Protein AF-A0A942H4D5-F1 (afdb_monomer_lite)

Secondary structure (DSSP, 8-state):
-EEEEEE-TT--SEEEEEEE----S-HHHHHHHHHHHHHHS--TT--SS---TT-EEEEE-SS-EEEEEEPSSSEEEE-

Radius of gyration: 11.24 Å; chains: 1; bounding box: 26×29×26 Å

Sequence (79 aa):
MIYVEISLAPNPKPVWKGELPINTDDASQSLDAVFAKFNLDHPPSYPHRSLSVGDEVFLATPQSVGTYRCESFGWSPIQ

Structure (mmCIF, N/CA/C/O backbone):
data_AF-A0A942H4D5-F1
#
_entry.id   AF-A0A942H4D5-F1
#
loop_
_atom_site.group_PDB
_atom_site.id
_atom_site.type_symbol
_atom_site.label_atom_id
_atom_site.label_alt_id
_atom_site.label_comp_id
_atom_site.label_asym_id
_atom_site.label_entity_id
_atom_site.label_seq_id
_atom_site.pdbx_PDB_ins_code
_atom_site.Ca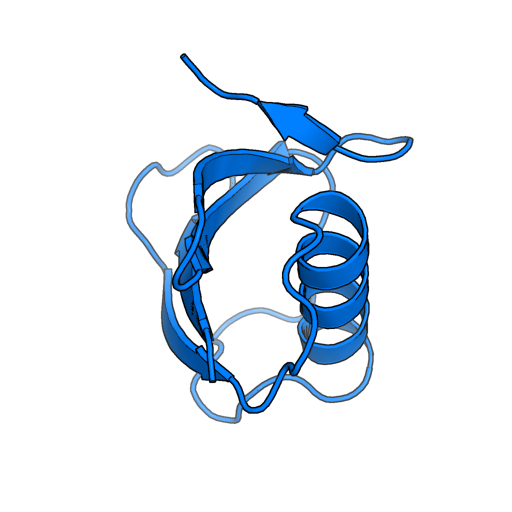rtn_x
_atom_site.Cartn_y
_atom_site.Cartn_z
_atom_site.occupancy
_atom_site.B_iso_or_equiv
_atom_site.auth_seq_id
_atom_site.auth_comp_id
_atom_site.auth_asym_id
_atom_site.auth_atom_id
_atom_site.pdbx_PDB_model_num
ATOM 1 N N . MET A 1 1 ? -11.429 -5.934 7.335 1.00 89.75 1 MET A N 1
ATOM 2 C CA . MET A 1 1 ? -11.315 -5.797 5.865 1.00 89.75 1 MET A CA 1
ATOM 3 C C . MET A 1 1 ? -10.946 -4.362 5.577 1.00 89.75 1 MET A C 1
ATOM 5 O O . MET A 1 1 ? -11.580 -3.472 6.134 1.00 89.75 1 MET A O 1
ATOM 9 N N . ILE A 1 2 ? -9.944 -4.154 4.736 1.00 94.06 2 ILE A N 1
ATOM 10 C CA . ILE A 1 2 ? -9.566 -2.833 4.231 1.00 94.06 2 ILE A CA 1
ATOM 11 C C . ILE A 1 2 ? -9.604 -2.873 2.709 1.00 94.06 2 ILE A C 1
ATOM 13 O O . ILE A 1 2 ? -9.331 -3.922 2.121 1.00 94.06 2 ILE A O 1
ATOM 17 N N . TYR A 1 3 ? -9.934 -1.755 2.077 1.00 96.19 3 TYR A N 1
ATOM 18 C CA . TYR A 1 3 ? -9.869 -1.635 0.626 1.00 96.19 3 TYR A CA 1
ATOM 19 C C . TYR A 1 3 ? -8.528 -1.026 0.219 1.00 96.19 3 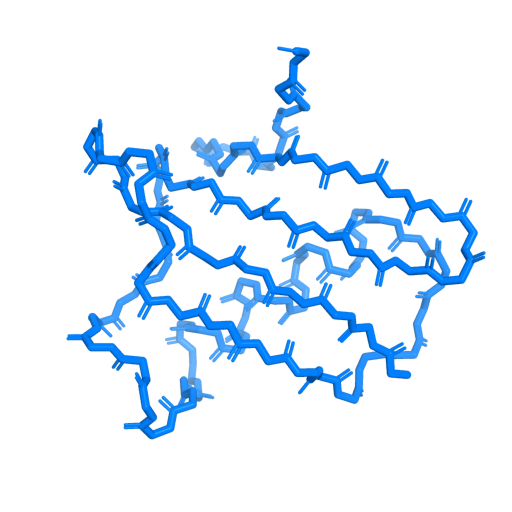TYR A C 1
ATOM 21 O O . TYR A 1 3 ? -8.060 -0.070 0.842 1.00 96.19 3 TYR A O 1
ATOM 29 N N . VAL A 1 4 ? -7.905 -1.603 -0.809 1.00 96.88 4 VAL A N 1
ATOM 30 C CA . VAL A 1 4 ? -6.566 -1.232 -1.267 1.00 96.88 4 VAL A CA 1
ATOM 31 C C . VAL A 1 4 ? -6.554 -1.057 -2.780 1.00 96.88 4 VAL A C 1
ATOM 33 O O . VAL A 1 4 ? -7.096 -1.888 -3.513 1.00 96.88 4 VAL A O 1
ATOM 36 N N . GLU A 1 5 ? -5.882 -0.008 -3.251 1.00 96.62 5 GLU A N 1
ATOM 37 C CA . GLU A 1 5 ? -5.455 0.107 -4.649 1.00 96.62 5 GLU A CA 1
ATOM 38 C C . GLU A 1 5 ? -3.934 0.227 -4.718 1.00 96.62 5 GLU A C 1
ATOM 40 O O . GLU A 1 5 ? -3.332 0.940 -3.919 1.00 96.62 5 GLU A O 1
ATOM 45 N N . ILE A 1 6 ? -3.324 -0.465 -5.680 1.00 95.69 6 ILE A N 1
ATOM 46 C CA . ILE A 1 6 ? -1.884 -0.406 -5.938 1.00 95.69 6 ILE A CA 1
ATOM 47 C C . ILE A 1 6 ? -1.664 0.255 -7.292 1.00 95.69 6 ILE A C 1
ATOM 49 O O . ILE A 1 6 ? -2.122 -0.274 -8.308 1.00 95.69 6 ILE A O 1
ATOM 53 N N . SER A 1 7 ? -0.937 1.367 -7.308 1.00 94.88 7 SER A N 1
ATOM 54 C CA . SER A 1 7 ? -0.440 2.042 -8.510 1.00 94.88 7 SER A CA 1
ATOM 55 C C . SER A 1 7 ? 1.079 1.936 -8.543 1.00 94.88 7 SER A C 1
ATOM 57 O O . SER A 1 7 ? 1.733 2.082 -7.515 1.00 94.88 7 SER A O 1
ATOM 59 N N . LEU A 1 8 ? 1.655 1.674 -9.713 1.00 89.06 8 LEU A N 1
ATOM 60 C CA . LEU A 1 8 ? 3.101 1.484 -9.830 1.00 89.06 8 LEU A CA 1
ATOM 61 C C . LEU A 1 8 ? 3.763 2.700 -10.433 1.00 89.06 8 LEU A C 1
ATOM 63 O O . LEU A 1 8 ? 3.322 3.187 -11.476 1.00 89.06 8 LEU A O 1
ATOM 67 N N . ALA A 1 9 ? 4.859 3.152 -9.833 1.00 81.69 9 ALA A N 1
ATOM 68 C CA . ALA A 1 9 ? 5.585 4.291 -10.370 1.00 81.69 9 ALA A CA 1
ATOM 69 C C . ALA A 1 9 ? 6.129 4.003 -11.785 1.00 81.69 9 ALA A C 1
ATOM 71 O O . ALA A 1 9 ? 6.576 2.890 -12.073 1.00 81.69 9 ALA A O 1
ATOM 72 N N . PRO A 1 10 ? 6.140 5.002 -12.690 1.00 76.88 10 PRO A N 1
ATOM 73 C CA . PRO A 1 10 ? 5.629 6.371 -12.538 1.00 76.88 10 PRO A CA 1
ATOM 74 C C . PRO A 1 10 ? 4.154 6.533 -12.975 1.00 76.88 10 PRO A C 1
ATOM 76 O O . PRO A 1 10 ? 3.720 7.640 -13.289 1.00 76.88 10 PRO A O 1
ATOM 79 N N . ASN A 1 11 ? 3.388 5.447 -13.090 1.00 76.94 11 ASN A N 1
ATOM 80 C CA . ASN A 1 11 ? 2.039 5.456 -13.644 1.00 76.94 11 ASN A CA 1
ATOM 81 C C . ASN A 1 11 ? 0.972 5.610 -12.541 1.00 76.94 11 ASN A C 1
ATOM 83 O O . ASN A 1 11 ? 0.826 4.722 -11.704 1.00 76.94 11 ASN A O 1
ATOM 87 N N . PRO A 1 12 ? 0.146 6.671 -12.575 1.00 68.19 12 PRO A N 1
ATOM 88 C CA . PRO A 1 12 ? -0.865 6.898 -11.543 1.00 68.19 12 PRO A CA 1
ATOM 89 C C . PRO A 1 12 ? -2.061 5.939 -11.634 1.00 68.19 12 PRO A C 1
ATOM 91 O O . PRO A 1 12 ? -2.942 5.972 -10.777 1.00 68.19 12 PRO A O 1
ATOM 94 N N .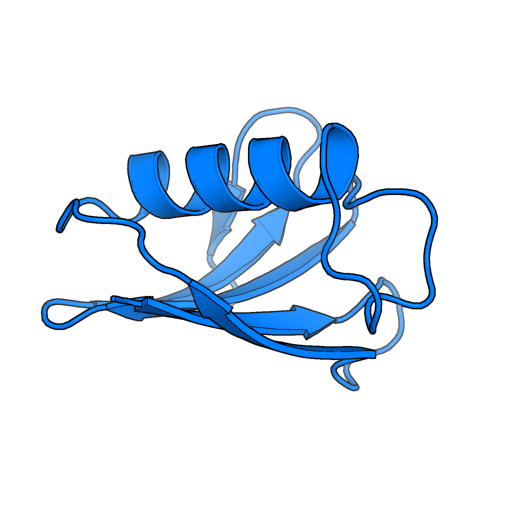 LYS A 1 13 ? -2.156 5.113 -12.688 1.00 88.31 13 LYS A N 1
ATOM 95 C CA . LYS A 1 13 ? -3.268 4.171 -12.824 1.00 88.31 13 LYS A CA 1
ATOM 96 C C . LYS A 1 13 ? -3.063 2.946 -11.927 1.00 88.31 13 LYS A C 1
ATOM 98 O O . LYS A 1 13 ? -2.032 2.282 -12.056 1.00 88.31 13 LYS A O 1
ATOM 103 N N . PRO A 1 14 ? -4.074 2.577 -11.125 1.00 92.75 14 PRO A N 1
ATOM 104 C CA . PRO A 1 14 ? -4.002 1.387 -10.297 1.00 92.75 14 PRO A CA 1
ATOM 105 C C . PRO A 1 14 ? -3.944 0.132 -11.168 1.00 92.75 14 PRO A C 1
ATOM 107 O O . PRO A 1 14 ? -4.788 -0.075 -12.044 1.00 92.75 14 PRO A O 1
ATOM 110 N N . VAL A 1 15 ? -2.942 -0.707 -10.914 1.00 93.69 15 VAL A N 1
ATOM 111 C CA . VAL A 1 15 ? -2.750 -2.019 -11.550 1.00 93.69 15 VAL A CA 1
ATOM 112 C C . VAL A 1 15 ? -3.502 -3.122 -10.815 1.00 93.69 15 VAL A C 1
ATOM 114 O O . VAL A 1 15 ? -3.736 -4.192 -11.374 1.00 93.69 15 VAL A O 1
ATOM 117 N N . TRP A 1 16 ? -3.885 -2.868 -9.564 1.00 95.81 16 TRP A N 1
ATOM 118 C CA . TRP A 1 16 ? -4.656 -3.791 -8.749 1.00 95.81 16 TRP A CA 1
ATOM 119 C C . TRP A 1 16 ? -5.571 -3.043 -7.787 1.00 95.81 16 TRP A C 1
ATOM 121 O O . TRP A 1 16 ? -5.221 -1.973 -7.289 1.00 95.81 16 TRP A O 1
ATOM 131 N N . LYS A 1 17 ? -6.745 -3.624 -7.537 1.00 96.31 17 LYS A N 1
ATOM 132 C CA . LYS A 1 17 ? -7.751 -3.139 -6.591 1.00 96.31 17 LYS A CA 1
ATOM 133 C C . LYS A 1 17 ? -8.401 -4.327 -5.902 1.00 96.31 17 LYS A C 1
ATOM 135 O O . LYS A 1 17 ? -8.689 -5.327 -6.564 1.00 96.31 17 LYS A O 1
ATOM 140 N N . GLY A 1 18 ? -8.694 -4.201 -4.617 1.00 95.94 18 GLY A N 1
ATOM 141 C CA . GLY A 1 18 ? -9.424 -5.236 -3.904 1.00 95.94 18 GLY A CA 1
ATOM 142 C C . GLY A 1 18 ? -9.465 -5.023 -2.404 1.00 95.94 18 GLY A C 1
ATOM 143 O O . GLY A 1 18 ? -8.814 -4.138 -1.852 1.00 95.94 18 GLY A O 1
ATOM 144 N N . GLU A 1 19 ? -10.243 -5.869 -1.745 1.00 95.69 19 GLU A N 1
ATOM 145 C CA . GLU A 1 19 ? -10.306 -5.900 -0.292 1.00 95.69 19 GLU A CA 1
ATOM 146 C C . GLU A 1 19 ? -9.334 -6.940 0.265 1.00 95.69 19 GLU A C 1
ATOM 148 O O . GLU A 1 19 ? -9.189 -8.038 -0.279 1.00 95.69 19 GLU A O 1
ATOM 153 N N . LEU A 1 20 ? -8.689 -6.608 1.380 1.00 94.38 20 LEU A N 1
ATOM 154 C CA . LEU A 1 20 ? -7.804 -7.508 2.108 1.00 94.38 20 LEU A CA 1
ATOM 155 C C . LEU A 1 20 ? -8.323 -7.735 3.534 1.00 94.38 20 LEU A C 1
ATOM 157 O O . LEU A 1 20 ? -8.783 -6.788 4.182 1.00 94.38 20 LEU A O 1
ATOM 161 N N . PRO A 1 21 ? -8.212 -8.965 4.070 1.00 94.44 21 PRO A N 1
ATOM 162 C CA . PRO A 1 21 ? -8.609 -9.300 5.437 1.00 94.44 21 PRO A CA 1
ATOM 163 C C . PRO A 1 21 ? -7.565 -8.843 6.466 1.00 94.44 21 PRO A C 1
ATOM 165 O O . PRO A 1 21 ? -7.101 -9.620 7.294 1.00 94.44 21 PRO A O 1
ATOM 168 N N . ILE A 1 22 ? -7.185 -7.568 6.408 1.00 92.31 22 ILE A N 1
ATOM 169 C CA . ILE A 1 22 ? -6.329 -6.913 7.396 1.00 92.31 22 ILE A CA 1
ATOM 170 C C . ILE A 1 22 ? -7.248 -6.293 8.457 1.00 92.31 22 ILE A C 1
ATOM 172 O O . ILE A 1 22 ? -8.240 -5.633 8.127 1.00 92.31 22 ILE A O 1
ATOM 176 N N . ASN A 1 23 ? -6.951 -6.580 9.726 1.00 86.94 23 ASN A N 1
ATOM 177 C CA . ASN A 1 23 ? -7.764 -6.211 10.885 1.00 86.94 23 ASN A CA 1
ATOM 178 C C . ASN A 1 23 ? -6.920 -5.393 11.870 1.00 86.94 23 ASN A C 1
ATOM 180 O O . ASN A 1 23 ? -6.547 -5.870 12.939 1.00 86.94 23 ASN A O 1
ATOM 184 N N . THR A 1 24 ? -6.584 -4.174 11.464 1.00 88.25 24 THR A N 1
ATOM 185 C CA . THR A 1 24 ? -5.990 -3.141 12.314 1.00 88.25 24 THR A CA 1
ATOM 186 C C . THR A 1 24 ? -6.503 -1.787 11.839 1.00 88.25 24 THR A C 1
ATOM 188 O O . THR A 1 24 ? -6.749 -1.602 10.646 1.00 88.25 24 THR A O 1
ATOM 191 N N . ASP A 1 25 ? -6.686 -0.865 12.777 1.00 83.88 25 ASP A N 1
ATOM 192 C CA . ASP A 1 25 ? -7.137 0.502 12.497 1.00 83.88 25 ASP A CA 1
ATOM 193 C C . ASP A 1 25 ? -5.945 1.447 12.254 1.00 83.88 25 ASP A C 1
ATOM 195 O O . ASP A 1 25 ? -6.120 2.598 11.855 1.00 83.88 25 ASP A O 1
ATOM 199 N N . ASP A 1 26 ? -4.723 0.959 12.493 1.00 90.75 26 ASP A N 1
ATOM 200 C CA . ASP A 1 26 ? -3.486 1.698 12.282 1.00 90.75 26 ASP A CA 1
ATOM 201 C C . ASP A 1 26 ? -3.063 1.636 10.805 1.00 90.75 26 ASP A C 1
ATOM 203 O O . ASP A 1 26 ? -2.866 0.559 10.226 1.00 90.75 26 ASP A O 1
ATOM 207 N N . ALA A 1 27 ? -2.924 2.808 10.182 1.00 91.25 27 ALA A N 1
ATOM 208 C CA . ALA A 1 27 ? -2.559 2.914 8.774 1.00 91.25 27 ALA A CA 1
ATOM 209 C C . ALA A 1 27 ? -1.147 2.368 8.497 1.00 91.25 27 ALA A C 1
ATOM 211 O O . ALA A 1 27 ? -0.949 1.706 7.482 1.00 91.25 27 ALA A O 1
ATOM 212 N N . SER A 1 28 ? -0.183 2.576 9.403 1.00 92.44 28 SER A N 1
ATOM 213 C CA . SER A 1 28 ? 1.195 2.098 9.221 1.00 92.44 28 SER A CA 1
ATOM 214 C C . SER A 1 28 ? 1.255 0.572 9.245 1.00 92.44 28 SER A C 1
ATOM 216 O O . SER A 1 28 ? 1.825 -0.038 8.345 1.00 92.44 28 SER A O 1
ATOM 218 N N . GLN A 1 29 ? 0.607 -0.058 10.226 1.00 94.62 29 GLN A N 1
ATOM 219 C CA . GLN A 1 29 ? 0.518 -1.518 10.305 1.00 94.62 29 GLN A CA 1
ATOM 220 C C . GLN A 1 29 ? -0.230 -2.106 9.106 1.00 94.62 29 GLN A C 1
ATOM 222 O O . GLN A 1 29 ? 0.140 -3.167 8.602 1.00 94.62 29 GLN A O 1
ATOM 227 N N . SER A 1 30 ? -1.274 -1.418 8.634 1.00 95.69 30 SER A N 1
ATOM 228 C CA . SER A 1 30 ? -2.008 -1.828 7.437 1.00 95.69 30 SER A CA 1
ATOM 229 C C . SER A 1 30 ? -1.121 -1.797 6.192 1.00 95.69 30 SER A C 1
ATOM 231 O O . SER A 1 30 ? -1.131 -2.755 5.422 1.00 95.69 30 SER A O 1
ATOM 233 N N . LEU A 1 31 ? -0.327 -0.740 6.006 1.00 96.50 31 LEU A N 1
ATOM 234 C CA . LEU A 1 31 ? 0.606 -0.608 4.885 1.00 96.50 31 LEU A CA 1
ATOM 235 C C . LEU A 1 31 ? 1.703 -1.680 4.919 1.00 96.50 31 LEU A C 1
ATOM 237 O O . LEU A 1 31 ? 1.973 -2.309 3.896 1.00 96.50 31 LEU A O 1
ATOM 241 N N . ASP A 1 32 ? 2.272 -1.965 6.090 1.00 95.94 32 ASP A N 1
ATOM 242 C CA . ASP A 1 32 ? 3.275 -3.026 6.242 1.00 95.94 32 ASP A CA 1
ATOM 243 C C . ASP A 1 32 ? 2.685 -4.413 5.938 1.00 95.94 32 ASP A C 1
ATOM 245 O O . ASP A 1 32 ? 3.315 -5.236 5.268 1.00 95.94 32 ASP A O 1
ATOM 249 N N . ALA A 1 33 ? 1.442 -4.665 6.362 1.00 95.75 33 ALA A N 1
ATOM 250 C CA . ALA A 1 33 ? 0.726 -5.896 6.038 1.00 95.75 33 ALA A CA 1
ATOM 251 C C . ALA A 1 33 ? 0.426 -6.017 4.534 1.00 95.75 33 ALA A C 1
ATOM 253 O O . ALA A 1 33 ? 0.576 -7.102 3.963 1.00 95.75 33 ALA A O 1
ATOM 254 N N . VAL A 1 34 ? 0.046 -4.915 3.875 1.00 96.00 34 VAL A N 1
ATOM 255 C CA . VAL A 1 34 ? -0.097 -4.849 2.412 1.00 96.00 34 VAL A CA 1
ATOM 256 C C . VAL A 1 34 ? 1.238 -5.186 1.752 1.00 96.00 34 VAL A C 1
ATOM 258 O O . VAL A 1 34 ? 1.305 -6.109 0.943 1.00 96.00 34 VAL A O 1
ATOM 261 N N . PHE A 1 35 ? 2.326 -4.527 2.137 1.00 96.19 35 PHE A N 1
ATOM 262 C CA . PHE A 1 35 ? 3.641 -4.778 1.553 1.00 96.19 35 PHE A CA 1
ATOM 263 C C . PHE A 1 35 ? 4.098 -6.226 1.713 1.00 96.19 35 PHE A C 1
ATOM 265 O O . PHE A 1 35 ? 4.567 -6.828 0.746 1.00 96.19 35 PHE A O 1
ATOM 272 N N . ALA A 1 36 ? 3.903 -6.823 2.891 1.00 95.44 36 ALA A N 1
ATOM 273 C CA . ALA A 1 36 ? 4.190 -8.235 3.110 1.00 95.44 36 ALA A CA 1
ATOM 274 C C . ALA A 1 36 ? 3.343 -9.135 2.196 1.00 95.44 36 ALA A C 1
ATOM 276 O O . ALA A 1 36 ? 3.883 -10.039 1.558 1.00 95.44 36 ALA A O 1
ATOM 277 N N . LYS A 1 37 ? 2.035 -8.866 2.070 1.00 95.19 37 LYS A N 1
ATOM 278 C CA . LYS A 1 37 ? 1.139 -9.634 1.195 1.00 95.19 37 LYS A CA 1
ATOM 279 C C . LYS A 1 37 ? 1.609 -9.590 -0.259 1.00 95.19 37 LYS A C 1
ATOM 281 O O . LYS A 1 37 ? 1.780 -10.639 -0.865 1.00 95.19 37 LYS A O 1
ATOM 286 N N . PHE A 1 38 ? 1.878 -8.407 -0.806 1.00 95.12 38 PHE A N 1
ATOM 287 C CA . PHE A 1 38 ? 2.263 -8.251 -2.215 1.00 95.12 38 PHE A CA 1
ATOM 288 C C . PHE A 1 38 ? 3.689 -8.722 -2.544 1.00 95.12 38 PHE A C 1
ATOM 290 O O . PHE A 1 38 ? 3.995 -8.923 -3.718 1.00 95.12 38 PHE A O 1
ATOM 297 N N . ASN A 1 39 ? 4.548 -8.934 -1.544 1.00 94.62 39 ASN A N 1
ATOM 298 C CA . ASN A 1 39 ? 5.917 -9.419 -1.755 1.00 94.62 39 ASN A CA 1
ATOM 299 C C . ASN A 1 39 ? 6.135 -10.894 -1.389 1.00 94.62 39 ASN A C 1
ATOM 301 O O . ASN A 1 39 ? 7.069 -11.504 -1.906 1.00 94.62 39 ASN A O 1
ATOM 305 N N . LEU A 1 40 ? 5.301 -11.477 -0.523 1.00 94.31 40 LEU A N 1
ATOM 306 C CA . LEU A 1 40 ? 5.443 -12.871 -0.076 1.00 94.31 40 LEU A CA 1
ATOM 307 C C . LEU A 1 40 ? 4.355 -13.801 -0.626 1.00 94.31 40 LEU A C 1
ATOM 309 O O . LEU A 1 40 ? 4.623 -14.980 -0.839 1.00 94.31 40 LEU A O 1
ATOM 313 N N . ASP A 1 41 ? 3.141 -13.291 -0.836 1.00 90.31 41 ASP A N 1
ATOM 314 C CA . ASP A 1 41 ? 1.963 -14.083 -1.211 1.00 90.31 41 ASP A CA 1
ATOM 315 C C . ASP A 1 41 ? 0.955 -13.209 -1.979 1.00 90.31 41 ASP A C 1
ATOM 317 O O . ASP A 1 41 ? -0.148 -12.903 -1.501 1.00 90.31 41 ASP A O 1
ATOM 321 N N . HIS A 1 42 ? 1.384 -12.704 -3.142 1.00 87.81 42 HIS A N 1
ATOM 322 C CA . HIS A 1 42 ? 0.603 -11.709 -3.867 1.00 87.81 42 HIS A CA 1
ATOM 323 C C . HIS A 1 42 ? -0.730 -12.280 -4.373 1.00 87.81 42 HIS A C 1
ATOM 325 O O . HIS A 1 42 ? -0.821 -13.456 -4.735 1.00 87.81 42 HIS A O 1
ATOM 331 N N . PRO A 1 43 ? -1.783 -11.448 -4.447 1.00 90.19 43 PRO A N 1
ATOM 332 C CA . PRO A 1 43 ? -3.046 -11.852 -5.050 1.00 90.19 43 PRO A CA 1
ATOM 333 C C . PRO A 1 43 ? -2.848 -12.371 -6.489 1.00 90.19 43 PRO A C 1
ATOM 335 O O . PRO A 1 43 ? -2.086 -11.761 -7.237 1.00 90.19 43 PRO A O 1
ATOM 338 N N . PRO A 1 44 ? -3.577 -13.414 -6.940 1.00 87.31 44 PRO A N 1
ATOM 339 C CA . PRO A 1 44 ? -3.420 -13.976 -8.290 1.00 87.31 44 PRO A CA 1
ATOM 340 C C . PRO A 1 44 ? -3.654 -12.979 -9.434 1.00 87.31 44 PRO A C 1
ATOM 342 O O . PRO A 1 44 ? -3.180 -13.181 -10.547 1.00 87.31 44 PRO A O 1
ATOM 345 N N . SER A 1 45 ? -4.417 -11.916 -9.172 1.00 89.81 45 SER A N 1
ATOM 346 C CA . SER A 1 45 ? -4.714 -10.846 -10.125 1.00 89.81 45 SER A CA 1
ATOM 347 C C . SER A 1 45 ? -3.695 -9.703 -10.110 1.00 89.81 45 SER A C 1
ATOM 349 O O . SER A 1 45 ? -3.860 -8.753 -10.872 1.00 89.81 45 SER A O 1
ATOM 351 N N . TYR A 1 46 ? -2.669 -9.748 -9.252 1.00 91.62 46 TYR A N 1
ATOM 352 C CA . TYR A 1 46 ? -1.609 -8.744 -9.225 1.00 91.62 46 TYR A CA 1
ATOM 353 C C . TYR A 1 46 ? -0.621 -9.003 -10.374 1.00 91.62 46 TYR A C 1
ATOM 355 O O . TYR A 1 46 ? 0.014 -10.056 -10.398 1.00 91.62 46 TYR A O 1
ATOM 363 N N . PRO A 1 47 ? -0.473 -8.083 -11.347 1.00 87.25 47 PRO A N 1
ATOM 364 C CA . PRO A 1 47 ? 0.280 -8.382 -12.565 1.00 87.25 47 PRO A CA 1
ATOM 365 C C . PRO A 1 47 ? 1.807 -8.286 -12.406 1.00 87.25 47 PRO A C 1
ATOM 367 O O . PRO A 1 47 ? 2.539 -8.604 -13.344 1.00 87.25 47 PRO A O 1
ATOM 370 N N . HIS A 1 48 ? 2.304 -7.842 -11.248 1.00 86.50 48 HIS A N 1
ATOM 371 C CA . HIS A 1 48 ? 3.722 -7.560 -11.022 1.00 86.50 48 HIS A CA 1
ATOM 372 C C . HIS A 1 48 ? 4.342 -8.483 -9.975 1.00 86.50 48 HIS A C 1
ATOM 374 O O . HIS A 1 48 ? 3.656 -9.152 -9.210 1.00 86.50 48 HIS A O 1
ATOM 380 N N . ARG A 1 49 ? 5.679 -8.531 -9.953 1.00 85.75 49 ARG A N 1
ATOM 381 C CA . ARG A 1 49 ? 6.423 -9.419 -9.047 1.00 85.75 49 ARG A CA 1
ATOM 382 C C . ARG A 1 49 ? 6.394 -8.960 -7.589 1.00 85.75 49 ARG A C 1
ATOM 384 O O . ARG A 1 49 ? 6.445 -9.812 -6.710 1.00 85.75 49 ARG A O 1
ATOM 391 N N . SER A 1 50 ? 6.366 -7.651 -7.356 1.00 91.00 50 SER A N 1
ATOM 392 C CA . SER A 1 50 ? 6.588 -7.039 -6.043 1.00 91.00 50 SER A CA 1
ATOM 393 C C . SER A 1 50 ? 5.890 -5.687 -5.934 1.00 91.00 50 SER A C 1
ATOM 395 O O . SER A 1 50 ? 5.600 -5.060 -6.955 1.00 91.00 50 SER A O 1
ATOM 397 N N . LEU A 1 51 ? 5.661 -5.244 -4.699 1.00 94.00 51 LEU A N 1
ATOM 398 C CA . LEU A 1 51 ? 5.421 -3.843 -4.351 1.00 94.00 51 LEU A CA 1
ATOM 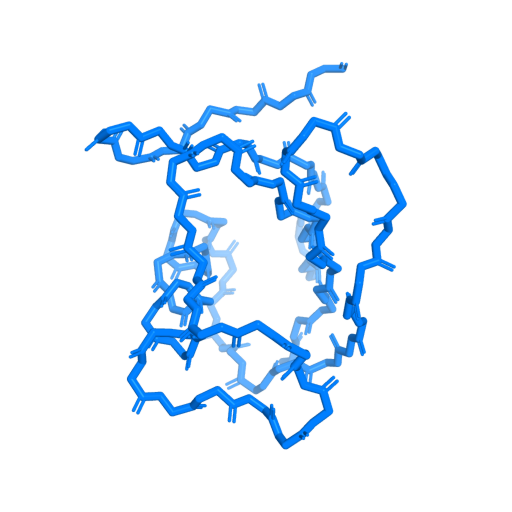399 C C . LEU A 1 51 ? 6.754 -3.256 -3.869 1.00 94.00 51 LEU A C 1
ATOM 401 O O . LEU A 1 51 ? 7.423 -3.872 -3.039 1.00 94.00 51 LEU A O 1
ATOM 405 N N . SER A 1 52 ? 7.166 -2.115 -4.408 1.00 93.69 52 SER A N 1
ATOM 406 C CA . SER A 1 52 ? 8.532 -1.600 -4.300 1.00 93.69 52 SER A CA 1
ATOM 407 C C . SER A 1 52 ? 8.600 -0.078 -4.167 1.00 93.69 52 SER A C 1
ATOM 409 O O . SER A 1 52 ? 7.594 0.620 -4.259 1.00 93.69 52 SER A O 1
ATOM 411 N N . VAL A 1 53 ? 9.807 0.440 -3.923 1.00 94.44 53 VAL A N 1
ATOM 412 C CA . VAL A 1 53 ? 10.055 1.877 -3.741 1.00 94.44 53 VAL A CA 1
ATOM 413 C C . VAL A 1 53 ? 9.510 2.678 -4.925 1.00 94.44 53 VAL A C 1
ATOM 415 O O . VAL A 1 53 ? 9.830 2.395 -6.078 1.00 94.44 53 VAL A O 1
ATOM 418 N N . GLY A 1 54 ? 8.727 3.709 -4.618 1.00 93.56 54 GLY A N 1
ATOM 419 C CA . GLY A 1 54 ? 8.0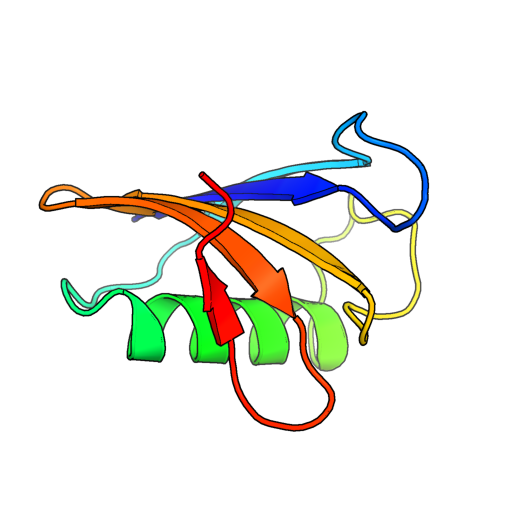48 4.569 -5.581 1.00 93.56 54 GLY A CA 1
ATOM 420 C C . GLY A 1 54 ? 6.590 4.188 -5.824 1.00 93.56 54 GLY A C 1
ATOM 421 O O . GLY A 1 54 ? 5.807 5.073 -6.163 1.00 93.56 54 GLY A O 1
ATOM 422 N N . ASP A 1 55 ? 6.210 2.927 -5.609 1.00 94.75 55 ASP A N 1
ATOM 423 C CA . ASP A 1 55 ? 4.828 2.482 -5.785 1.00 94.75 55 ASP A CA 1
ATOM 424 C C . ASP A 1 55 ? 3.898 3.163 -4.776 1.00 94.75 55 ASP A C 1
ATOM 426 O O . ASP A 1 55 ? 4.291 3.512 -3.659 1.00 94.75 55 ASP A O 1
ATOM 430 N N . GLU A 1 56 ? 2.649 3.3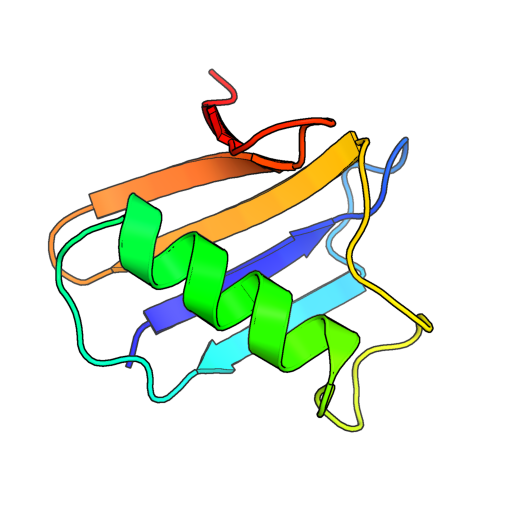63 -5.180 1.00 95.75 56 GLU A N 1
ATOM 431 C CA . GLU A 1 56 ? 1.646 4.087 -4.413 1.00 95.75 56 GLU A CA 1
ATOM 432 C C . GLU A 1 56 ? 0.533 3.134 -3.978 1.00 95.75 56 GLU A C 1
ATOM 434 O O . GLU A 1 56 ? 0.003 2.345 -4.764 1.00 95.75 56 GLU A O 1
ATOM 439 N N . VAL A 1 57 ? 0.178 3.220 -2.701 1.00 95.94 57 VAL A N 1
ATOM 440 C CA . VAL A 1 57 ? -0.859 2.420 -2.063 1.00 95.94 57 VAL A CA 1
ATOM 441 C C . VAL A 1 57 ? -1.963 3.358 -1.614 1.00 95.94 57 VAL A C 1
ATOM 443 O O . VAL A 1 57 ? -1.783 4.143 -0.682 1.00 95.94 57 VAL A O 1
ATOM 446 N N . PHE A 1 58 ? -3.118 3.269 -2.263 1.00 96.12 58 PHE A N 1
ATOM 447 C CA . PHE A 1 58 ? -4.346 3.815 -1.705 1.00 96.12 58 PHE A CA 1
ATOM 448 C C . PHE A 1 58 ? -4.870 2.847 -0.650 1.00 96.12 58 PHE A C 1
ATOM 450 O O . PHE A 1 58 ? -5.027 1.655 -0.918 1.00 96.12 58 PHE A O 1
ATOM 457 N N . LEU A 1 59 ? -5.165 3.372 0.531 1.00 95.75 59 LEU A N 1
ATOM 458 C CA . LEU A 1 59 ? -5.674 2.634 1.672 1.00 95.75 59 LEU A CA 1
ATOM 459 C C . LEU A 1 59 ? -6.987 3.267 2.130 1.00 95.75 59 LEU A C 1
ATOM 461 O O . LEU A 1 59 ? -7.030 4.459 2.435 1.00 95.75 59 LEU A O 1
ATOM 465 N N . ALA A 1 60 ? -8.040 2.462 2.231 1.00 94.81 60 ALA A N 1
ATOM 466 C CA . ALA A 1 60 ? -9.274 2.839 2.907 1.00 94.81 60 ALA A CA 1
ATOM 467 C C . ALA A 1 60 ? -9.567 1.846 4.038 1.00 94.81 60 ALA A C 1
ATOM 469 O O . ALA A 1 60 ? -9.920 0.684 3.807 1.00 94.81 60 ALA A O 1
ATOM 470 N N . THR A 1 61 ? -9.403 2.327 5.268 1.00 89.44 61 THR A N 1
ATOM 471 C CA . THR A 1 61 ? -9.797 1.656 6.510 1.00 89.44 61 THR A CA 1
ATOM 472 C C . THR A 1 61 ? -11.086 2.292 7.051 1.00 89.44 61 THR A C 1
ATOM 474 O O . THR A 1 61 ? -11.490 3.361 6.585 1.00 89.44 61 THR A O 1
ATOM 477 N N . PRO A 1 62 ? -11.761 1.684 8.043 1.00 86.38 62 PRO A N 1
ATOM 478 C CA . PRO A 1 62 ? -12.934 2.307 8.660 1.00 86.38 62 PRO A CA 1
ATOM 479 C C . PRO A 1 62 ? -12.653 3.667 9.333 1.00 86.38 62 PRO A C 1
ATOM 481 O O . PRO A 1 62 ? -13.579 4.456 9.510 1.00 86.38 62 PRO A O 1
ATOM 484 N N . GLN A 1 63 ? -11.401 3.952 9.710 1.00 85.88 63 GLN A N 1
ATOM 485 C CA . GLN A 1 63 ? -10.991 5.137 10.475 1.00 85.88 63 GLN A CA 1
ATOM 486 C C . GLN A 1 63 ? -10.165 6.134 9.654 1.00 85.88 63 GLN A C 1
ATOM 488 O O . GLN A 1 63 ? -10.045 7.293 10.049 1.00 85.88 63 GLN A O 1
ATOM 493 N N . SER A 1 64 ? -9.576 5.706 8.535 1.00 86.44 64 SER A N 1
ATOM 494 C CA . SER A 1 64 ? -8.679 6.538 7.733 1.00 86.44 64 SER A CA 1
ATOM 495 C C . SER A 1 64 ? -8.761 6.203 6.248 1.00 86.44 64 SER A C 1
ATOM 497 O O . SER A 1 64 ? -8.940 5.050 5.862 1.00 86.44 64 SER A O 1
ATOM 499 N N . VAL A 1 65 ? -8.593 7.224 5.412 1.00 93.94 65 VAL A N 1
ATOM 500 C CA . VAL A 1 65 ? -8.435 7.075 3.965 1.00 93.94 65 VAL A CA 1
ATOM 501 C C . VAL A 1 65 ? -7.238 7.913 3.538 1.00 93.94 65 VAL A C 1
ATOM 503 O O . VAL A 1 65 ? -7.139 9.075 3.932 1.00 93.94 65 VAL A O 1
ATOM 506 N N . GLY A 1 66 ? -6.336 7.341 2.744 1.00 94.94 66 GLY A N 1
ATOM 507 C CA . GLY A 1 66 ? -5.156 8.054 2.265 1.00 94.94 66 GLY A CA 1
ATOM 508 C C . GLY A 1 66 ? -4.371 7.286 1.212 1.00 94.94 66 GLY A C 1
ATOM 509 O O . GLY A 1 66 ? -4.517 6.073 1.069 1.00 94.94 66 GLY A O 1
ATOM 510 N N . THR A 1 67 ? -3.522 8.009 0.486 1.00 95.56 67 THR A N 1
ATOM 511 C CA . THR A 1 67 ? -2.570 7.433 -0.467 1.00 95.56 67 THR A CA 1
ATOM 512 C C . THR A 1 67 ? -1.162 7.589 0.084 1.00 95.56 67 THR A C 1
ATOM 514 O O . THR A 1 67 ? -0.793 8.660 0.565 1.00 95.56 67 THR A O 1
ATOM 517 N N . TYR A 1 68 ? -0.368 6.527 0.004 1.00 95.75 68 TYR A N 1
ATOM 518 C CA . TYR A 1 68 ? 0.977 6.474 0.560 1.00 95.75 68 TYR A CA 1
ATOM 519 C C . TYR A 1 68 ? 1.960 5.965 -0.484 1.00 95.75 68 TYR A C 1
ATOM 521 O O . TYR A 1 68 ? 1.700 4.968 -1.151 1.00 95.75 68 TYR A O 1
ATOM 529 N N . ARG A 1 69 ? 3.106 6.627 -0.606 1.00 95.75 69 ARG A N 1
ATOM 530 C CA . ARG A 1 69 ? 4.233 6.162 -1.408 1.00 95.75 69 ARG A CA 1
ATOM 531 C C . ARG A 1 69 ? 5.107 5.229 -0.582 1.00 95.75 69 ARG A C 1
ATOM 533 O O . ARG A 1 69 ? 5.465 5.565 0.549 1.00 95.75 69 ARG A O 1
ATOM 540 N N . CYS A 1 70 ? 5.468 4.089 -1.159 1.00 96.00 70 CYS A N 1
ATOM 541 C CA . CYS A 1 70 ? 6.487 3.204 -0.615 1.00 96.00 70 CYS A CA 1
ATOM 542 C C . CYS A 1 70 ? 7.854 3.877 -0.755 1.00 96.00 70 CYS A C 1
ATOM 544 O O . CYS A 1 70 ? 8.297 4.172 -1.866 1.00 96.00 70 CYS A O 1
ATOM 546 N N . GLU A 1 71 ? 8.540 4.105 0.357 1.00 95.62 71 GLU A N 1
ATOM 547 C CA . GLU A 1 71 ? 9.877 4.695 0.366 1.00 95.62 71 GLU A CA 1
ATOM 548 C C . GLU A 1 71 ? 10.946 3.620 0.582 1.00 95.62 71 GLU A C 1
ATOM 550 O O . GLU A 1 71 ? 10.646 2.459 0.859 1.00 95.62 71 GLU A O 1
ATOM 555 N N . SER A 1 72 ? 12.224 4.003 0.484 1.00 93.88 72 SER A N 1
ATOM 556 C CA . SER A 1 72 ? 13.329 3.096 0.856 1.00 93.88 72 SER A CA 1
ATOM 557 C C . SER A 1 72 ? 13.240 2.647 2.320 1.00 93.88 72 SER A C 1
ATOM 559 O O . SER A 1 72 ? 13.715 1.568 2.666 1.00 93.88 72 SER A O 1
ATOM 561 N N . PHE A 1 73 ? 12.617 3.473 3.166 1.00 91.56 73 PHE A N 1
ATOM 562 C CA . PHE A 1 73 ? 12.293 3.165 4.552 1.00 91.56 73 PHE A CA 1
ATOM 563 C C . PHE A 1 73 ? 10.897 3.702 4.876 1.00 91.56 73 PHE A C 1
ATOM 565 O O . PHE A 1 73 ? 10.691 4.915 4.907 1.00 91.56 73 PHE A O 1
ATOM 572 N N . GLY A 1 74 ? 9.955 2.798 5.143 1.00 94.62 74 GLY A N 1
ATOM 573 C CA . GLY A 1 74 ? 8.591 3.146 5.535 1.00 94.62 74 GLY A CA 1
ATOM 574 C C . GLY A 1 74 ? 7.762 3.770 4.409 1.00 94.62 74 GLY A C 1
ATOM 575 O O . GLY A 1 74 ? 7.890 3.405 3.239 1.00 94.62 74 GLY A O 1
ATOM 576 N N . TRP A 1 75 ? 6.886 4.701 4.791 1.00 96.25 75 TRP A N 1
ATOM 577 C CA . TRP A 1 75 ? 5.817 5.225 3.943 1.00 96.25 75 TRP A CA 1
ATOM 578 C C . TRP A 1 75 ? 5.709 6.740 4.057 1.00 96.25 75 TRP A C 1
ATOM 580 O O . TRP A 1 75 ? 5.755 7.283 5.161 1.00 96.25 75 TRP A O 1
ATOM 590 N N . SER A 1 76 ? 5.495 7.412 2.926 1.00 95.56 76 SER A N 1
ATOM 591 C CA . SER A 1 76 ? 5.214 8.851 2.890 1.00 95.56 76 SER A CA 1
ATOM 592 C C . SER A 1 76 ? 3.795 9.106 2.385 1.00 95.56 76 SER A C 1
ATOM 594 O O . SER A 1 76 ? 3.442 8.584 1.329 1.00 95.56 76 SER A O 1
ATOM 596 N N . PRO A 1 77 ? 2.961 9.898 3.080 1.00 94.88 77 PRO A N 1
ATOM 597 C CA . PRO A 1 77 ? 1.649 10.264 2.561 1.00 94.88 77 PRO A CA 1
ATOM 598 C C . PRO A 1 77 ? 1.792 11.139 1.308 1.00 94.88 77 PRO A C 1
ATOM 600 O O . PRO A 1 77 ? 2.644 12.027 1.250 1.00 94.88 77 PRO A O 1
ATOM 603 N N . ILE A 1 78 ? 0.940 10.899 0.317 1.00 89.31 78 ILE A N 1
ATOM 604 C CA . ILE A 1 78 ? 0.800 11.737 -0.875 1.00 89.31 78 ILE A CA 1
ATOM 605 C C . ILE A 1 78 ? -0.375 12.687 -0.623 1.00 89.31 78 ILE A C 1
ATOM 607 O O . ILE A 1 78 ? -1.468 12.232 -0.282 1.00 89.31 78 ILE A O 1
ATOM 611 N N . GLN A 1 79 ? -0.125 13.995 -0.734 1.00 66.25 79 GLN A N 1
ATOM 612 C CA . GLN A 1 79 ? -1.150 15.043 -0.635 1.00 66.25 79 GLN A CA 1
ATOM 613 C C . GLN A 1 79 ? -1.886 15.243 -1.957 1.00 66.25 79 GLN A C 1
ATOM 615 O O . GLN A 1 79 ? -1.211 15.199 -3.011 1.00 66.25 79 GLN A O 1
#

Foldseek 3Di:
DKWKFKAAPPGPDTQDTDDDPDDDPDPQVVVVVVQCCQAPPDDPSRPDNHDDAQMKMFIGDPNDTFIWGDHPDGIDTDD

pLDDT: mean 91.77, std 5.86, range [66.25, 96.88]